Protein AF-A0A7V5U7W0-F1 (afdb_monomer)

Sequence (161 aa):
GQYFQAFPDYGPERLGAPIRADTRLSPEPTSIHSQIEHPDVVLVLDPTLLDLIDVTEGLRENGTILVNTSESPKALRTKLGLDGKPVRVFAVDASRIAIEAFGREITNTPMLGAFAKATGIFPLESLVSDVRRQFGKKLRPEIVEANVKALQQAYESVQEG

pLDDT: mean 93.8, std 6.42, range [66.88, 98.69]

Radius of gyration: 16.03 Å; Cα contacts (8 Å, |Δi|>4): 260; chains: 1; bounding box: 38×37×42 Å

Secondary structure (DSSP, 8-state):
--EEEEEEE--S--TTS--EEEEEEESS-----S--SS-SEEEES-GGGGGTS-TTTT--TT-EEEEE-SS-HHHHHHHTT-TTSS-EEEEE-HHHHHHHHHSS---HHHHHHHHHHHH-SS-HHHHHHHHHHHHTTTS-HHHHHHHHHHHHHHHHH-EE-

Mean predicted aligned error: 3.86 Å

Solvent-accessible surface area (backbone atoms only — not comparable to full-atom values): 9177 Å² total; per-residue (Å²): 126,70,38,73,50,74,49,77,53,73,76,93,69,61,95,86,58,91,72,47,70,46,76,49,79,33,86,53,86,79,88,79,89,71,84,78,66,62,36,61,64,44,80,39,80,55,56,71,48,72,82,74,49,76,81,65,67,48,49,39,67,75,15,37,39,40,35,31,34,86,58,52,24,61,58,49,30,56,76,67,71,40,71,95,47,69,46,45,31,32,20,28,48,22,50,60,43,18,31,76,53,68,77,39,77,58,31,68,53,18,46,52,21,28,48,29,58,72,67,63,83,46,62,68,69,59,52,48,53,47,48,46,61,60,37,55,76,79,46,58,68,70,60,34,51,32,45,44,50,28,15,51,50,27,35,70,62,43,40,77,74

Foldseek 3Di:
DWDKDKDKDDDPDDPPDDTGIDMDTGNDDDPDDDHDQADLEFEALDPVVLVVDLSCGNYDQQHEYEHQDPDDQVVVCVSNVVVPTNYKGKYFNLQVLCCVLPVGRPSVLLSQLLVCLRPVPDDLVVSLVVLCVPCVVPDDPSSSVSSNVSSPVSNVGMDID

Structure (mmCIF, N/CA/C/O backbone):
data_AF-A0A7V5U7W0-F1
#
_entry.id   AF-A0A7V5U7W0-F1
#
loop_
_atom_site.group_PDB
_atom_site.id
_atom_site.type_symbol
_atom_site.label_atom_id
_atom_site.label_alt_id
_atom_site.label_comp_id
_atom_site.label_asym_id
_atom_site.label_entity_id
_atom_site.label_seq_id
_atom_site.pdbx_PDB_ins_code
_atom_site.Cartn_x
_atom_site.Cartn_y
_atom_site.Cartn_z
_atom_site.occupancy
_atom_site.B_iso_or_equiv
_atom_site.auth_seq_id
_atom_site.auth_comp_id
_atom_site.auth_asym_id
_atom_site.auth_atom_id
_atom_site.pdbx_PDB_model_num
ATOM 1 N N . GLY A 1 1 ? -16.903 2.648 -17.567 1.00 72.75 1 GLY A N 1
ATOM 2 C CA . GLY A 1 1 ? -15.611 3.003 -16.943 1.00 72.75 1 GLY A CA 1
ATOM 3 C C . GLY A 1 1 ? -15.885 3.806 -15.690 1.00 72.75 1 GLY A C 1
ATOM 4 O O . GLY A 1 1 ? -17.001 4.288 -15.563 1.00 72.75 1 GLY A O 1
ATOM 5 N N . GLN A 1 2 ? -14.923 3.920 -14.776 1.00 83.06 2 GLN A N 1
ATOM 6 C CA . GLN A 1 2 ? -15.048 4.787 -13.599 1.00 83.06 2 GLN A CA 1
ATOM 7 C C . GLN A 1 2 ? -14.498 6.185 -13.900 1.00 83.06 2 GLN A C 1
ATOM 9 O O . GLN A 1 2 ? -13.548 6.331 -14.671 1.00 83.06 2 GLN A O 1
ATOM 14 N N . TYR A 1 3 ? -15.088 7.196 -13.276 1.00 90.69 3 TYR A N 1
ATOM 15 C CA . TYR A 1 3 ? -14.496 8.516 -13.129 1.00 90.69 3 TYR A CA 1
ATOM 16 C C . TYR A 1 3 ? -13.446 8.449 -12.024 1.00 90.69 3 TYR A C 1
ATOM 18 O O . TYR A 1 3 ? -13.672 7.819 -10.989 1.00 90.69 3 TYR A O 1
ATOM 26 N N . PHE A 1 4 ? -12.300 9.092 -12.242 1.00 92.12 4 PHE A N 1
ATOM 27 C CA . PHE A 1 4 ? -11.252 9.172 -11.235 1.00 92.12 4 PHE A CA 1
ATOM 28 C C . PHE A 1 4 ? -10.813 10.614 -11.011 1.00 92.12 4 PHE A C 1
ATOM 30 O O . PHE A 1 4 ? -10.825 11.441 -11.923 1.00 92.12 4 PHE A O 1
ATOM 37 N N . GLN A 1 5 ? -10.397 10.888 -9.785 1.00 91.38 5 GLN A N 1
ATOM 38 C CA . GLN A 1 5 ? -9.730 12.116 -9.393 1.00 91.38 5 GLN A CA 1
ATOM 39 C C . GLN A 1 5 ? -8.558 11.714 -8.505 1.00 91.38 5 GLN A C 1
ATOM 41 O O . GLN A 1 5 ? -8.747 10.948 -7.565 1.00 91.38 5 GLN A O 1
ATOM 46 N N . ALA A 1 6 ? -7.363 12.205 -8.809 1.00 90.44 6 ALA A N 1
ATOM 47 C CA . ALA A 1 6 ? -6.176 11.972 -7.999 1.00 90.44 6 ALA A CA 1
ATOM 48 C C . ALA A 1 6 ? -5.438 13.294 -7.827 1.00 90.44 6 ALA A C 1
ATOM 50 O O . ALA A 1 6 ? -5.245 14.026 -8.801 1.00 90.44 6 ALA A O 1
ATOM 51 N N . PHE A 1 7 ? -5.053 13.607 -6.599 1.00 88.19 7 PHE A N 1
ATOM 52 C CA . PHE A 1 7 ? -4.294 14.807 -6.285 1.00 88.19 7 PHE A CA 1
ATOM 53 C C . PHE A 1 7 ? -3.365 14.514 -5.108 1.00 88.19 7 PHE A C 1
ATOM 55 O O . PHE A 1 7 ? -3.741 13.794 -4.178 1.00 88.19 7 PHE A O 1
ATOM 62 N N . PRO A 1 8 ? -2.130 15.021 -5.159 1.00 84.88 8 PRO A N 1
ATOM 63 C CA . PRO A 1 8 ? -1.251 14.946 -4.017 1.00 84.88 8 PRO A CA 1
ATOM 64 C C . PRO A 1 8 ? -1.646 15.989 -2.964 1.00 84.88 8 PRO A C 1
ATOM 66 O O . PRO A 1 8 ? -2.144 17.062 -3.303 1.00 84.88 8 PRO A O 1
ATOM 69 N N . ASP A 1 9 ? -1.372 15.674 -1.706 1.00 81.88 9 ASP A N 1
ATOM 70 C CA . ASP A 1 9 ? -1.494 16.568 -0.559 1.00 81.88 9 ASP A CA 1
ATOM 71 C C . ASP A 1 9 ? -0.103 16.702 0.074 1.00 81.88 9 ASP A C 1
ATOM 73 O O . ASP A 1 9 ? 0.329 15.891 0.896 1.00 81.88 9 ASP A O 1
ATOM 77 N N . TYR A 1 10 ? 0.645 17.681 -0.433 1.00 75.62 10 TYR A N 1
ATOM 78 C CA . TYR A 1 10 ? 1.918 18.126 0.120 1.00 75.62 10 TYR A CA 1
ATOM 79 C C . TYR A 1 10 ? 2.000 19.653 0.012 1.00 75.62 10 TYR A C 1
ATOM 81 O O . TYR A 1 10 ? 1.572 20.254 -0.979 1.00 75.62 10 TYR A O 1
ATOM 89 N N . GLY A 1 11 ? 2.531 20.287 1.048 1.00 69.19 11 GLY A N 1
ATOM 90 C CA . GLY A 1 11 ? 2.897 21.692 1.087 1.00 69.19 11 GLY A CA 1
ATOM 91 C C . GLY A 1 11 ? 4.341 21.922 0.612 1.00 69.19 11 GLY A C 1
ATOM 92 O O . GLY A 1 11 ? 4.887 21.160 -0.187 1.00 69.19 11 GLY A O 1
ATOM 93 N N . PRO A 1 12 ? 5.005 23.004 1.056 1.00 72.06 12 PRO A N 1
ATOM 94 C CA . PRO A 1 12 ? 6.384 23.320 0.678 1.00 72.06 12 PRO A CA 1
ATOM 95 C C . PRO A 1 12 ? 7.421 22.430 1.395 1.00 72.06 12 PRO A C 1
ATOM 97 O O . PRO A 1 12 ? 8.566 22.856 1.587 1.00 72.06 12 PRO A O 1
ATOM 100 N N . GLU A 1 13 ? 7.039 21.236 1.861 1.00 73.56 13 GLU A N 1
ATOM 101 C CA . GLU A 1 13 ? 7.917 20.398 2.669 1.00 73.56 13 GLU A CA 1
ATOM 102 C C . GLU A 1 13 ? 9.140 19.898 1.885 1.00 73.56 13 GLU A C 1
ATOM 104 O O . GLU A 1 13 ? 9.168 19.800 0.656 1.00 73.56 13 GLU A O 1
ATOM 109 N N . ARG A 1 14 ? 10.206 19.597 2.632 1.00 66.88 14 ARG A N 1
ATOM 110 C CA . ARG A 1 14 ? 11.463 19.075 2.087 1.00 66.88 14 ARG A CA 1
ATOM 111 C C . ARG A 1 14 ? 11.346 17.574 1.809 1.00 66.88 14 ARG A C 1
ATOM 113 O O . ARG A 1 14 ? 10.520 16.884 2.399 1.00 66.88 14 ARG A O 1
ATOM 120 N N . LEU A 1 15 ? 12.252 17.065 0.969 1.00 67.00 15 LEU A N 1
ATOM 121 C CA . LEU A 1 15 ? 12.510 15.627 0.810 1.00 67.00 15 LEU A CA 1
ATOM 122 C C . LEU A 1 15 ? 12.553 14.925 2.180 1.00 67.00 15 LEU A C 1
ATOM 124 O O . LEU A 1 15 ? 13.359 15.301 3.031 1.00 67.00 15 LEU A O 1
ATOM 128 N N . GLY A 1 16 ? 11.697 13.917 2.365 1.00 69.19 16 GLY A N 1
ATOM 129 C CA . GLY A 1 16 ? 11.617 13.099 3.582 1.00 69.19 16 GLY A CA 1
ATOM 130 C C . GLY A 1 16 ? 10.458 13.429 4.529 1.00 69.19 16 GLY A C 1
ATOM 131 O O . GLY A 1 16 ? 10.261 12.695 5.491 1.00 69.19 16 GLY A O 1
ATOM 132 N N . ALA A 1 17 ? 9.682 14.489 4.284 1.00 80.19 17 ALA A N 1
ATOM 133 C CA . ALA A 1 17 ? 8.434 14.697 5.016 1.00 80.19 17 ALA A CA 1
ATOM 134 C C . ALA A 1 17 ? 7.371 13.652 4.615 1.00 80.19 17 ALA A C 1
ATOM 136 O O . ALA A 1 17 ? 7.381 13.202 3.464 1.00 80.19 17 ALA A O 1
ATOM 137 N N . PRO A 1 18 ? 6.444 13.280 5.520 1.00 84.44 18 PRO A N 1
ATOM 138 C CA . PRO A 1 18 ? 5.267 12.497 5.166 1.00 84.44 18 PRO A CA 1
ATOM 139 C C . PRO A 1 18 ? 4.509 13.152 4.010 1.00 84.44 18 PRO A C 1
ATOM 141 O O . PRO A 1 18 ? 4.127 14.315 4.098 1.00 84.44 18 PRO A O 1
ATOM 144 N N . ILE A 1 19 ? 4.302 12.402 2.930 1.00 88.56 19 ILE A N 1
ATOM 145 C CA . ILE A 1 19 ? 3.511 12.844 1.780 1.00 88.56 19 ILE A CA 1
ATOM 146 C C . ILE A 1 19 ? 2.237 12.020 1.748 1.00 88.56 19 ILE A C 1
ATOM 148 O O . ILE A 1 19 ? 2.274 10.792 1.860 1.00 88.56 19 ILE A O 1
ATOM 152 N N . ARG A 1 20 ? 1.117 12.699 1.527 1.00 90.44 20 ARG A N 1
ATOM 153 C CA . ARG A 1 20 ? -0.178 12.072 1.311 1.00 90.44 20 ARG A CA 1
ATOM 154 C C . ARG A 1 20 ? -0.613 12.281 -0.137 1.00 90.44 20 ARG A C 1
ATOM 156 O O . ARG A 1 20 ? -0.279 13.272 -0.779 1.00 90.44 20 ARG A O 1
ATOM 163 N N . ALA A 1 21 ? -1.348 11.321 -0.680 1.00 92.12 21 ALA A N 1
ATOM 164 C CA . ALA A 1 21 ? -2.034 11.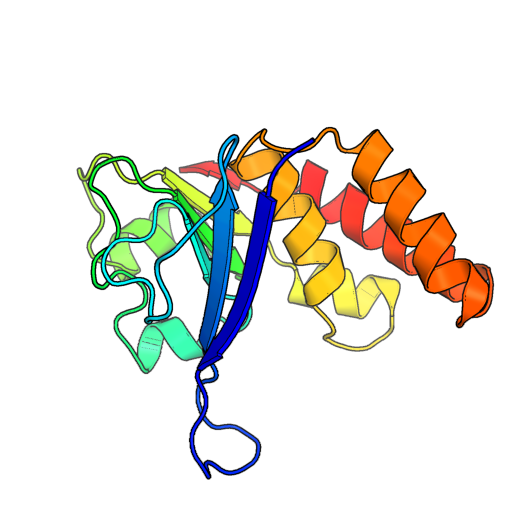476 -1.952 1.00 92.12 21 ALA A CA 1
ATOM 165 C C . ALA A 1 21 ? -3.421 10.859 -1.838 1.00 92.12 21 ALA A C 1
ATOM 167 O O . ALA A 1 21 ? -3.576 9.758 -1.311 1.00 92.12 21 ALA A O 1
ATOM 168 N N . ASP A 1 22 ? -4.415 11.562 -2.362 1.00 93.75 22 ASP A N 1
ATOM 169 C CA . ASP A 1 22 ? -5.804 11.145 -2.310 1.00 93.75 22 ASP A CA 1
ATOM 170 C C . ASP A 1 22 ? -6.258 10.717 -3.706 1.00 93.75 22 ASP A C 1
ATOM 172 O O . ASP A 1 22 ? -5.945 11.347 -4.720 1.00 93.75 22 ASP A O 1
ATOM 176 N N . THR A 1 23 ? -7.007 9.617 -3.769 1.00 94.25 23 THR A N 1
ATOM 177 C CA . THR A 1 23 ? -7.603 9.112 -5.009 1.00 94.25 23 THR A CA 1
ATOM 178 C C . THR A 1 23 ? -9.064 8.764 -4.777 1.00 94.25 23 THR A C 1
ATOM 180 O O . THR A 1 23 ? -9.398 8.023 -3.857 1.00 94.25 23 THR A O 1
ATOM 183 N N . ARG A 1 24 ? -9.941 9.273 -5.644 1.00 94.38 24 ARG A N 1
ATOM 184 C CA . ARG A 1 24 ? -11.361 8.920 -5.700 1.00 94.38 24 ARG A CA 1
ATOM 185 C C . ARG A 1 24 ? -11.649 8.160 -6.980 1.00 94.38 24 ARG A C 1
ATOM 187 O O . ARG A 1 24 ? -11.220 8.575 -8.055 1.00 94.38 24 ARG A O 1
ATOM 194 N N . LEU A 1 25 ? -12.426 7.093 -6.851 1.00 93.06 25 LEU A N 1
ATOM 195 C CA . LEU A 1 25 ? -12.970 6.308 -7.951 1.00 93.06 25 LEU A CA 1
ATOM 196 C C . LEU A 1 25 ? -14.489 6.276 -7.799 1.00 93.06 25 LEU A C 1
ATOM 198 O O . LEU A 1 25 ? -14.989 5.962 -6.723 1.00 93.06 25 LEU A O 1
ATOM 202 N N . SER A 1 26 ? -15.220 6.621 -8.855 1.00 91.69 26 SER A N 1
ATOM 203 C CA . SER A 1 26 ? -16.679 6.734 -8.813 1.00 91.69 26 SER A CA 1
ATOM 204 C C . SER A 1 26 ? -17.316 6.240 -10.117 1.00 91.69 26 SER A C 1
ATOM 206 O O . SER A 1 26 ? -16.748 6.449 -11.191 1.00 91.69 26 SER A O 1
ATOM 208 N N . PRO A 1 27 ? -18.492 5.586 -10.078 1.00 91.00 27 PRO A N 1
ATOM 209 C CA . PRO A 1 27 ? -19.265 5.300 -11.287 1.00 91.00 27 PRO A CA 1
ATOM 210 C C . PRO A 1 27 ? -19.855 6.569 -11.930 1.00 91.00 27 PRO A C 1
ATOM 212 O O . PRO A 1 27 ? -20.178 6.550 -13.116 1.00 91.00 27 PRO A O 1
ATOM 215 N N . GLU A 1 28 ? -19.945 7.669 -11.179 1.00 93.31 28 GLU A N 1
ATOM 216 C CA . GLU A 1 28 ? -20.502 8.959 -11.602 1.00 93.31 28 GLU A CA 1
ATOM 217 C C . GLU A 1 28 ? -19.463 10.092 -11.488 1.00 93.31 28 GLU A C 1
ATOM 219 O O . GLU A 1 28 ? -18.506 9.966 -10.717 1.00 93.31 28 GLU A O 1
ATOM 224 N N . PRO A 1 29 ? -19.614 11.210 -12.222 1.00 90.75 29 PRO A N 1
ATOM 225 C CA . PRO A 1 29 ? -18.701 12.345 -12.115 1.00 90.75 29 PRO A CA 1
ATOM 226 C C . PRO A 1 29 ? -18.588 12.896 -10.684 1.00 90.75 29 PRO A C 1
ATOM 228 O O . PRO A 1 29 ? -19.592 13.151 -10.024 1.00 90.75 29 PRO A O 1
ATOM 231 N N . THR A 1 30 ? -17.359 13.150 -10.231 1.00 86.75 30 THR A N 1
ATOM 232 C CA . THR A 1 30 ? -17.083 13.733 -8.909 1.00 86.75 30 THR A CA 1
ATOM 233 C C . THR A 1 30 ? -16.945 15.253 -9.011 1.00 86.75 30 THR A C 1
ATOM 235 O O . THR A 1 30 ? -16.056 15.738 -9.705 1.00 86.75 30 THR A 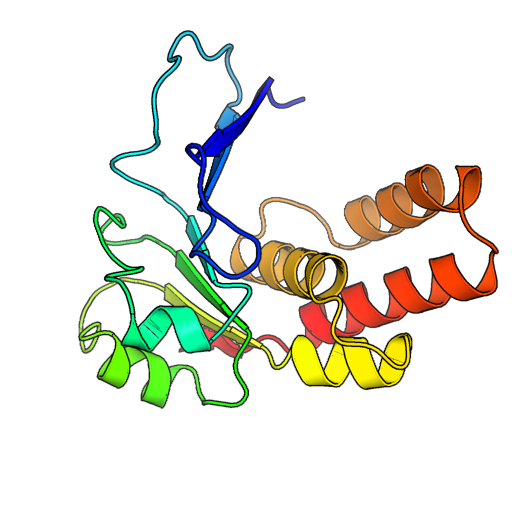O 1
ATOM 238 N N . SER A 1 31 ? -17.783 16.007 -8.292 1.00 88.81 31 SER A N 1
ATOM 239 C CA . SER A 1 31 ? -17.699 17.479 -8.187 1.00 88.81 31 SER A CA 1
ATOM 240 C C . SER A 1 31 ? -16.910 17.975 -6.966 1.00 88.81 31 SER A C 1
ATOM 242 O O . SER A 1 31 ? -16.689 19.174 -6.810 1.00 88.81 31 SER A O 1
ATOM 244 N N . ILE A 1 32 ? -16.496 17.061 -6.085 1.00 86.88 32 ILE A N 1
ATOM 245 C CA . ILE A 1 32 ? -15.763 17.369 -4.853 1.00 86.88 32 ILE A CA 1
ATOM 246 C C . ILE A 1 32 ? -14.289 17.623 -5.187 1.00 86.88 32 ILE A C 1
ATOM 248 O O . ILE A 1 32 ? -13.636 16.790 -5.815 1.00 86.88 32 ILE A O 1
ATOM 252 N N . HIS A 1 33 ? -13.759 18.759 -4.732 1.00 84.75 33 HIS A N 1
ATOM 253 C CA . HIS A 1 33 ? -12.369 19.184 -4.927 1.00 84.75 33 HIS A CA 1
ATOM 254 C C . HIS A 1 33 ? -11.700 19.512 -3.582 1.00 84.75 33 HIS A C 1
ATOM 256 O O . HIS A 1 33 ? -11.239 20.627 -3.360 1.00 84.75 33 HIS A O 1
ATOM 262 N N . SER A 1 34 ? -11.691 18.544 -2.669 1.00 88.19 34 SER A N 1
ATOM 263 C CA . SER A 1 34 ? -11.082 18.641 -1.333 1.00 88.19 34 SER A CA 1
ATOM 264 C C . SER A 1 34 ? -10.351 17.348 -0.972 1.00 88.19 34 SER A C 1
ATOM 266 O O . SER A 1 34 ? -10.517 16.346 -1.674 1.00 88.19 34 SER A O 1
ATOM 268 N N . GLN A 1 35 ? -9.597 17.338 0.127 1.00 89.25 35 GLN A N 1
ATOM 269 C CA . GLN A 1 35 ? -8.999 16.131 0.706 1.00 89.25 35 GLN A CA 1
ATOM 270 C C . GLN A 1 35 ? -10.049 15.074 1.092 1.00 89.25 35 GLN A C 1
ATOM 272 O O . GLN A 1 35 ? -11.246 15.357 1.214 1.00 89.25 35 GLN A O 1
ATOM 277 N N . ILE A 1 36 ? -9.617 13.819 1.231 1.00 93.44 36 ILE A N 1
ATOM 278 C CA . ILE A 1 36 ? -10.465 12.715 1.699 1.00 93.44 36 ILE A CA 1
ATOM 279 C C . ILE A 1 36 ? -10.468 12.683 3.232 1.00 93.44 36 ILE A C 1
ATOM 281 O O . ILE A 1 36 ? -9.516 12.230 3.853 1.00 93.44 36 ILE A O 1
ATOM 285 N N . GLU A 1 37 ? -11.564 13.106 3.854 1.00 93.81 37 GLU A N 1
ATOM 286 C CA . GLU A 1 37 ? -11.713 13.043 5.319 1.00 93.81 37 GLU A CA 1
ATOM 287 C C . GLU A 1 37 ? -12.075 11.635 5.818 1.00 93.81 37 GLU A C 1
ATOM 289 O O . GLU A 1 37 ? -11.692 11.248 6.914 1.00 93.81 37 GLU A O 1
ATOM 294 N N . HIS A 1 38 ? -12.787 10.848 5.001 1.00 96.19 38 HIS A N 1
ATOM 295 C CA . HIS A 1 38 ? -13.288 9.522 5.381 1.00 96.19 38 HIS A CA 1
ATOM 296 C C . HIS A 1 38 ? -12.970 8.451 4.329 1.00 96.19 38 HIS A C 1
ATOM 298 O O . HIS A 1 38 ? -13.852 8.108 3.529 1.00 96.19 38 HIS A O 1
ATOM 304 N N . PRO A 1 39 ? -11.724 7.942 4.281 1.00 96.75 39 PRO A N 1
ATOM 305 C CA . PRO A 1 39 ? -11.306 6.979 3.271 1.00 96.75 39 PRO A CA 1
ATOM 306 C C . PRO A 1 39 ? -11.959 5.603 3.461 1.00 96.75 39 PRO A C 1
ATOM 308 O O . PRO A 1 39 ? -12.124 5.113 4.579 1.00 96.75 39 PRO A O 1
ATOM 311 N N . ASP A 1 40 ? -12.280 4.949 2.341 1.00 97.38 40 ASP A N 1
ATOM 312 C CA . ASP A 1 40 ? -12.630 3.523 2.304 1.00 97.38 40 ASP A CA 1
ATOM 313 C C . ASP A 1 40 ? -11.381 2.632 2.403 1.00 97.38 40 ASP A C 1
ATOM 315 O O . ASP A 1 40 ? -11.439 1.520 2.933 1.00 97.38 40 ASP A O 1
ATOM 319 N N . VAL A 1 41 ? -10.246 3.120 1.887 1.00 97.94 41 VAL A N 1
ATOM 320 C CA . VAL A 1 41 ? -8.966 2.408 1.882 1.00 97.94 41 VAL A CA 1
ATOM 321 C C . VAL A 1 41 ? -7.816 3.363 2.194 1.00 97.94 41 VAL A C 1
ATOM 323 O O . VAL A 1 41 ? -7.727 4.430 1.589 1.00 97.94 41 VAL A O 1
ATOM 326 N N . VAL A 1 42 ? -6.910 2.951 3.080 1.00 98.00 42 VAL A N 1
ATOM 327 C CA . VAL A 1 42 ? -5.627 3.618 3.348 1.00 98.00 42 VAL A CA 1
ATOM 328 C C . VAL A 1 42 ? -4.473 2.722 2.892 1.00 98.00 42 VAL A C 1
ATOM 330 O O . VAL A 1 42 ? -4.435 1.530 3.199 1.00 98.00 42 VAL A O 1
ATOM 333 N N . LEU A 1 43 ? -3.522 3.308 2.161 1.00 97.81 43 LEU A N 1
ATOM 334 C CA . LEU A 1 43 ? -2.296 2.666 1.685 1.00 97.81 43 LEU A CA 1
ATOM 335 C C . LEU A 1 43 ? -1.084 3.310 2.357 1.00 97.81 43 LEU A C 1
ATOM 337 O O . LEU A 1 43 ? -0.796 4.480 2.112 1.00 97.81 43 LEU A O 1
ATOM 341 N N . VAL A 1 44 ? -0.344 2.544 3.155 1.00 97.75 44 VAL A N 1
ATOM 342 C CA . VAL A 1 44 ? 0.885 3.010 3.811 1.00 97.75 44 VAL A CA 1
ATOM 343 C C . VAL A 1 44 ? 2.082 2.375 3.111 1.00 97.75 44 VAL A C 1
ATOM 345 O O . VAL A 1 44 ? 2.360 1.190 3.283 1.00 97.75 44 VAL A O 1
ATOM 348 N N . LEU A 1 45 ? 2.766 3.152 2.268 1.00 96.56 45 LEU A N 1
ATOM 349 C CA . LEU A 1 45 ? 3.900 2.677 1.461 1.00 96.56 45 LEU A CA 1
ATOM 350 C C . LEU A 1 45 ? 5.221 2.647 2.241 1.00 96.56 45 LEU A C 1
ATOM 352 O O . LEU A 1 45 ? 6.110 1.874 1.883 1.00 96.56 45 LEU A O 1
ATOM 356 N N . ASP A 1 46 ? 5.339 3.475 3.277 1.00 93.88 46 ASP A N 1
ATOM 357 C CA . ASP A 1 46 ? 6.506 3.577 4.150 1.00 93.88 46 ASP A CA 1
ATOM 358 C C . ASP A 1 46 ? 6.089 3.234 5.595 1.00 93.88 46 ASP A C 1
ATOM 360 O O . ASP A 1 46 ? 5.290 3.973 6.182 1.00 93.88 46 ASP A O 1
ATOM 364 N N . PRO A 1 47 ? 6.590 2.129 6.182 1.00 93.25 47 PRO A N 1
ATOM 365 C CA . PRO A 1 47 ? 6.217 1.710 7.533 1.00 93.25 47 PRO A CA 1
ATOM 366 C C . PRO A 1 47 ? 6.634 2.697 8.627 1.00 93.25 47 PRO A C 1
ATOM 368 O O . PRO A 1 47 ? 6.055 2.665 9.711 1.00 93.25 47 PRO A O 1
ATOM 371 N N . THR A 1 48 ? 7.600 3.587 8.377 1.00 93.12 48 THR A N 1
ATOM 372 C CA . THR A 1 48 ? 8.022 4.589 9.370 1.00 93.12 48 THR A CA 1
ATOM 373 C C . THR A 1 48 ? 6.904 5.580 9.704 1.00 93.12 48 THR A C 1
ATOM 375 O O . THR A 1 48 ? 6.869 6.125 10.804 1.00 93.12 48 THR A O 1
ATOM 378 N N . LEU A 1 49 ? 5.934 5.759 8.799 1.00 94.19 49 LEU A N 1
ATOM 379 C CA . LEU A 1 49 ? 4.780 6.636 9.007 1.00 94.19 49 LEU A CA 1
ATOM 380 C C . LEU A 1 49 ? 3.870 6.173 10.147 1.00 94.19 49 LEU A C 1
ATOM 382 O O . LEU A 1 49 ? 3.225 7.014 10.769 1.00 94.19 49 LEU A O 1
ATOM 386 N N . LEU A 1 50 ? 3.850 4.870 10.450 1.00 94.69 50 LEU A N 1
ATOM 387 C CA . LEU A 1 50 ? 3.027 4.303 11.524 1.00 94.69 50 LEU A CA 1
ATOM 388 C C . LEU A 1 50 ? 3.392 4.861 12.906 1.00 94.69 50 LEU A C 1
ATOM 390 O O . LEU A 1 50 ? 2.564 4.831 13.810 1.00 94.69 50 LEU A O 1
ATOM 394 N N . ASP A 1 51 ? 4.632 5.330 13.069 1.00 92.06 51 ASP A N 1
ATOM 395 C CA . ASP A 1 51 ? 5.147 5.884 14.324 1.00 92.06 51 ASP A CA 1
ATOM 396 C C . ASP A 1 51 ? 5.153 7.426 14.327 1.00 92.06 51 ASP A C 1
ATOM 398 O O . ASP A 1 51 ? 5.434 8.044 15.354 1.00 92.06 51 ASP A O 1
ATOM 402 N N . LEU A 1 52 ? 4.859 8.058 13.184 1.00 91.25 52 LEU A N 1
ATOM 403 C CA . LEU A 1 52 ? 4.932 9.511 13.002 1.00 91.25 52 LEU A CA 1
ATOM 404 C C . LEU A 1 52 ? 3.559 10.185 12.984 1.00 91.25 52 LEU A C 1
ATOM 406 O O . LEU A 1 52 ? 3.436 11.312 13.463 1.00 91.25 52 LEU A O 1
ATOM 410 N N . ILE A 1 53 ? 2.551 9.529 12.407 1.00 92.00 53 ILE A N 1
ATOM 411 C CA . ILE A 1 53 ? 1.210 10.088 12.204 1.00 92.00 53 ILE A CA 1
ATOM 412 C C . ILE A 1 53 ? 0.128 9.031 12.443 1.00 92.00 53 ILE A C 1
ATOM 414 O O . ILE A 1 53 ? 0.373 7.832 12.303 1.00 92.00 53 ILE A O 1
ATOM 418 N N . ASP A 1 54 ? -1.092 9.474 12.753 1.00 94.75 54 ASP A N 1
ATOM 419 C CA . ASP A 1 54 ? -2.250 8.579 12.797 1.00 94.75 54 ASP A CA 1
ATOM 420 C C . ASP A 1 54 ? -2.725 8.256 11.375 1.00 94.75 54 ASP A C 1
ATOM 422 O O . ASP A 1 54 ? -3.548 8.949 10.781 1.00 94.75 54 ASP A O 1
ATOM 426 N N . VAL A 1 55 ? -2.203 7.165 10.816 1.00 95.62 55 VAL A N 1
ATOM 427 C CA . VAL A 1 55 ? -2.604 6.670 9.490 1.00 95.62 55 VAL A CA 1
ATOM 428 C C . VAL A 1 55 ? -4.041 6.133 9.452 1.00 95.62 55 VAL A C 1
ATOM 430 O O . VAL A 1 55 ? -4.545 5.823 8.375 1.00 95.62 55 VAL A O 1
ATOM 433 N N . THR A 1 56 ? -4.701 5.975 10.603 1.00 96.44 56 THR A N 1
ATOM 434 C CA . THR A 1 56 ? -6.080 5.472 10.698 1.00 96.44 56 THR A CA 1
ATOM 435 C C . THR A 1 56 ? -7.115 6.587 10.802 1.00 96.44 56 THR A C 1
ATOM 437 O O . THR A 1 56 ? -8.315 6.299 10.817 1.00 96.44 56 THR A O 1
ATOM 440 N N . GLU A 1 57 ? -6.675 7.848 10.835 1.00 95.75 57 GLU A N 1
ATOM 441 C CA . GLU A 1 57 ? -7.551 9.004 10.971 1.00 95.75 57 GLU A CA 1
ATOM 442 C C . GLU A 1 57 ? -8.643 9.008 9.890 1.00 95.75 57 GLU A C 1
ATOM 444 O O . GLU A 1 57 ? -8.384 8.922 8.687 1.00 95.75 57 GLU A O 1
ATOM 449 N N . GLY A 1 58 ? -9.897 9.072 10.341 1.00 96.12 58 GLY A N 1
ATOM 450 C CA . GLY A 1 58 ? -11.070 9.133 9.472 1.00 96.12 58 GLY A CA 1
ATOM 451 C C . GLY A 1 58 ? -11.424 7.832 8.743 1.00 96.12 58 GLY A C 1
ATOM 452 O O . GLY A 1 58 ? -12.475 7.793 8.095 1.00 96.12 58 GLY A O 1
ATOM 453 N N . LEU A 1 59 ? -10.612 6.770 8.849 1.00 97.75 59 LEU A N 1
ATOM 454 C CA . LEU A 1 59 ? -10.878 5.477 8.214 1.00 97.75 59 LEU A CA 1
ATOM 455 C C . LEU A 1 59 ? -12.263 4.961 8.616 1.00 97.75 59 LEU A C 1
ATOM 457 O O . LEU A 1 59 ? -12.608 4.892 9.797 1.00 97.75 59 LEU A O 1
ATOM 461 N N . ARG A 1 60 ? -13.067 4.590 7.616 1.00 96.88 60 ARG A N 1
ATOM 462 C CA . ARG A 1 60 ? -14.421 4.069 7.845 1.00 96.88 60 ARG A CA 1
ATOM 463 C C . ARG A 1 60 ? -14.390 2.788 8.680 1.00 96.88 60 ARG A C 1
ATOM 465 O O . ARG A 1 60 ? -13.442 2.014 8.600 1.00 96.88 60 ARG A O 1
ATOM 472 N N . GLU A 1 61 ? -15.471 2.518 9.415 1.00 93.19 61 GLU A N 1
ATOM 473 C CA . GLU A 1 61 ? -15.565 1.359 10.323 1.00 93.19 61 GLU A CA 1
ATOM 474 C C . GLU A 1 61 ? -15.252 0.021 9.636 1.00 93.19 61 GLU A C 1
ATOM 476 O O . GLU A 1 61 ? -14.519 -0.788 10.192 1.00 93.19 61 GLU A O 1
ATOM 481 N N . ASN A 1 62 ? -15.745 -0.175 8.407 1.00 94.75 62 ASN A N 1
ATOM 482 C CA . ASN A 1 62 ? -15.477 -1.355 7.569 1.00 94.75 62 ASN A CA 1
ATOM 483 C C . ASN A 1 62 ? -14.394 -1.098 6.505 1.00 94.75 62 ASN A C 1
ATOM 485 O O . ASN A 1 62 ? -14.364 -1.747 5.456 1.00 94.75 62 ASN A O 1
ATOM 489 N N . GLY A 1 63 ? -13.558 -0.086 6.731 1.00 97.12 63 GLY A N 1
ATOM 490 C CA . GLY A 1 63 ? -12.497 0.316 5.825 1.00 97.12 63 GLY A CA 1
ATOM 491 C C . GLY A 1 63 ? -11.383 -0.721 5.742 1.00 97.12 63 GLY A C 1
ATOM 492 O O . GLY A 1 63 ? -11.317 -1.687 6.505 1.00 97.12 63 GLY A O 1
ATOM 493 N N . THR A 1 64 ? -10.490 -0.523 4.781 1.00 98.25 64 THR A N 1
ATOM 494 C CA . THR A 1 64 ? -9.306 -1.364 4.586 1.00 98.25 64 THR A CA 1
ATOM 495 C C . THR A 1 64 ? -8.045 -0.548 4.823 1.00 98.25 64 THR A C 1
ATOM 497 O O . THR A 1 64 ? -7.915 0.554 4.300 1.00 98.25 64 THR A O 1
ATOM 500 N N . ILE A 1 65 ? -7.084 -1.093 5.558 1.00 98.31 65 ILE A N 1
ATOM 501 C CA . ILE A 1 65 ? -5.732 -0.540 5.631 1.00 98.31 65 ILE A CA 1
ATOM 502 C C . ILE A 1 65 ? -4.741 -1.570 5.101 1.00 98.31 65 ILE A C 1
ATOM 504 O O . ILE A 1 65 ? -4.771 -2.730 5.502 1.00 98.31 65 ILE A O 1
ATOM 508 N N . LEU A 1 66 ? -3.888 -1.157 4.167 1.00 98.62 66 LEU A N 1
ATOM 509 C CA . LEU A 1 66 ? -2.828 -1.981 3.595 1.00 98.62 66 LEU A CA 1
ATOM 510 C C . LEU A 1 66 ? -1.486 -1.298 3.834 1.00 98.62 66 LEU A C 1
ATOM 512 O O . LEU A 1 66 ? -1.271 -0.163 3.406 1.00 98.62 66 LEU A O 1
ATOM 516 N N . VAL A 1 67 ? -0.582 -2.011 4.492 1.00 98.62 67 VAL A N 1
ATOM 517 C CA . VAL A 1 67 ? 0.699 -1.473 4.941 1.00 98.62 67 VAL A CA 1
ATOM 518 C C . VAL A 1 67 ? 1.847 -2.278 4.349 1.00 98.62 67 VAL A C 1
ATOM 520 O O . VAL A 1 67 ? 1.853 -3.511 4.396 1.00 98.62 67 VAL A O 1
ATOM 523 N N . ASN A 1 68 ? 2.835 -1.566 3.813 1.00 98.50 68 ASN A N 1
ATOM 524 C CA . ASN A 1 68 ? 4.140 -2.127 3.514 1.00 98.50 68 ASN A CA 1
ATOM 525 C C . ASN A 1 68 ? 4.883 -2.401 4.829 1.00 98.50 68 ASN A C 1
ATOM 527 O O . ASN A 1 68 ? 5.348 -1.466 5.474 1.00 98.50 68 ASN A O 1
ATOM 531 N N . THR A 1 69 ? 4.966 -3.658 5.248 1.00 98.00 69 THR A N 1
ATOM 532 C CA . THR A 1 69 ? 5.664 -4.069 6.469 1.00 98.00 69 THR A CA 1
ATOM 533 C C . THR A 1 69 ? 5.991 -5.562 6.433 1.00 98.00 69 THR A C 1
ATOM 535 O O . THR A 1 69 ? 5.300 -6.351 5.787 1.00 98.00 69 THR A O 1
ATOM 538 N N . SER A 1 70 ? 7.040 -5.956 7.153 1.00 96.69 70 SER A N 1
ATOM 539 C CA . SER A 1 70 ? 7.351 -7.360 7.444 1.00 96.69 70 SER A CA 1
ATOM 540 C C . SER A 1 70 ? 6.608 -7.893 8.678 1.00 96.69 70 SER A C 1
ATOM 542 O O . SER A 1 70 ? 6.669 -9.088 8.970 1.00 96.69 70 SER A O 1
ATOM 544 N N . GLU A 1 71 ? 5.896 -7.030 9.408 1.00 96.94 71 GLU A N 1
ATOM 545 C CA . GLU A 1 71 ? 5.058 -7.419 10.539 1.00 96.94 71 GLU A CA 1
ATOM 546 C C . GLU A 1 71 ? 3.803 -8.184 10.090 1.00 96.94 71 GLU A C 1
ATOM 548 O O . GLU A 1 71 ? 3.237 -7.946 9.024 1.00 96.94 71 GLU A O 1
ATOM 553 N N . SER A 1 72 ? 3.319 -9.093 10.941 1.00 97.38 72 SER A N 1
ATOM 554 C CA . SER A 1 72 ? 2.048 -9.784 10.689 1.00 97.38 72 SER A CA 1
ATOM 555 C C . SER A 1 72 ? 0.848 -8.824 10.795 1.00 97.38 72 SER A C 1
ATOM 557 O O . SER A 1 72 ? 0.880 -7.929 11.647 1.00 97.38 72 SER A O 1
ATOM 559 N N . PRO A 1 73 ? -0.264 -9.062 10.066 1.00 97.12 73 PRO A N 1
ATOM 560 C CA . PRO A 1 73 ? -1.488 -8.265 10.203 1.00 97.12 73 PRO A CA 1
ATOM 561 C C . PRO A 1 73 ? -2.002 -8.158 11.646 1.00 97.12 73 PRO A C 1
ATOM 563 O O . PRO A 1 73 ? -2.465 -7.102 12.063 1.00 97.12 73 PRO A O 1
ATOM 566 N N . LYS A 1 74 ? -1.844 -9.221 12.448 1.00 96.94 74 LYS A N 1
ATOM 567 C CA . LYS A 1 74 ? -2.215 -9.226 13.871 1.00 96.94 74 LYS A CA 1
ATOM 568 C C . LYS A 1 74 ? -1.390 -8.234 14.697 1.00 96.94 74 LYS A C 1
ATOM 570 O O . LYS A 1 74 ? -1.950 -7.496 15.497 1.00 96.94 74 LYS A O 1
ATOM 575 N N . ALA A 1 75 ? -0.070 -8.226 14.515 1.00 96.69 75 ALA A N 1
ATOM 576 C CA . ALA A 1 75 ? 0.810 -7.283 15.208 1.00 96.69 75 ALA A CA 1
ATOM 577 C C . ALA A 1 75 ? 0.484 -5.838 14.804 1.00 96.69 75 ALA A C 1
ATOM 579 O O . ALA A 1 75 ? 0.331 -4.971 15.663 1.00 96.69 75 ALA A O 1
ATOM 580 N N . LEU A 1 76 ? 0.269 -5.620 13.505 1.00 96.94 76 LEU A N 1
ATOM 581 C CA . LEU A 1 76 ? -0.123 -4.332 12.952 1.00 96.94 76 LEU A CA 1
ATOM 582 C C . LEU A 1 76 ? -1.471 -3.849 13.508 1.00 96.94 76 LEU A C 1
ATOM 584 O O . LEU A 1 76 ? -1.602 -2.686 13.878 1.00 96.94 76 LEU A O 1
ATOM 588 N N . ARG A 1 77 ? -2.459 -4.741 13.638 1.00 96.50 77 ARG A N 1
ATOM 589 C CA . ARG A 1 77 ? -3.762 -4.433 14.241 1.00 96.50 77 ARG A CA 1
ATOM 590 C C . ARG A 1 77 ? -3.614 -3.915 15.670 1.00 96.50 77 ARG A C 1
ATOM 592 O O . ARG A 1 77 ? -4.220 -2.897 16.001 1.00 96.50 77 ARG A O 1
ATOM 599 N N . THR A 1 78 ? -2.791 -4.571 16.484 1.00 96.44 78 THR A N 1
ATOM 600 C CA . THR A 1 78 ? -2.506 -4.110 17.848 1.00 96.44 78 THR A CA 1
ATOM 601 C C . THR A 1 78 ? -1.755 -2.781 17.850 1.00 96.44 78 THR A C 1
ATOM 603 O O . THR A 1 78 ? -2.148 -1.868 18.574 1.00 96.44 78 THR A O 1
ATOM 606 N N . LYS A 1 79 ? -0.734 -2.623 16.995 1.00 95.75 79 LYS A N 1
ATOM 607 C CA . LYS A 1 79 ? 0.031 -1.370 16.857 1.00 95.75 79 LYS A CA 1
ATOM 608 C C . LYS A 1 79 ? -0.866 -0.177 16.507 1.00 95.75 79 LYS A C 1
ATOM 610 O O . LYS A 1 79 ? -0.675 0.907 17.042 1.00 95.75 79 LYS A O 1
ATOM 615 N N . LEU A 1 80 ? -1.869 -0.395 15.660 1.00 96.19 80 LEU A N 1
ATOM 616 C CA . LEU A 1 80 ? -2.812 0.629 15.206 1.00 96.19 80 LEU A CA 1
ATOM 617 C C . LEU A 1 80 ? -4.036 0.810 16.122 1.00 96.19 80 LEU A C 1
ATOM 619 O O . LEU A 1 80 ? -4.935 1.583 15.798 1.00 96.19 80 LEU A O 1
ATOM 623 N N . GLY A 1 81 ? -4.136 0.078 17.238 1.00 96.00 81 GLY A N 1
ATOM 624 C CA . GLY A 1 81 ? -5.312 0.146 18.114 1.00 96.00 81 GLY A CA 1
ATOM 625 C C . GLY A 1 81 ? -6.612 -0.260 17.405 1.00 96.00 81 GLY A C 1
ATOM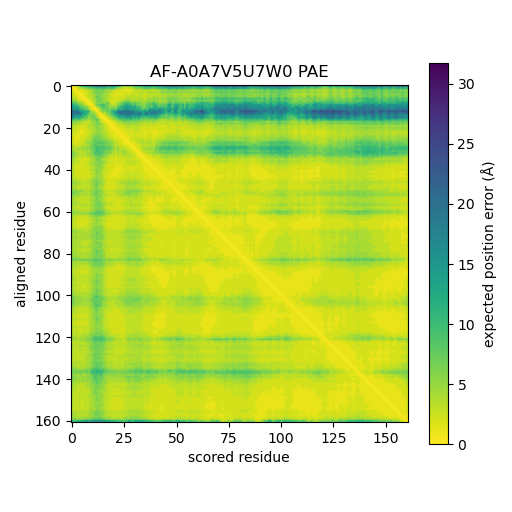 626 O O . GLY A 1 81 ? -7.682 0.314 17.648 1.00 96.00 81 GLY A O 1
ATOM 627 N N . LEU A 1 82 ? -6.519 -1.223 16.486 1.00 96.50 82 LEU A N 1
ATOM 628 C CA . LEU A 1 82 ? -7.628 -1.753 15.690 1.00 96.50 82 LEU A CA 1
ATOM 629 C C . LEU A 1 82 ? -8.149 -3.098 16.227 1.00 96.50 82 LEU A C 1
ATOM 631 O O . LEU A 1 82 ? -8.962 -3.755 15.572 1.00 96.50 82 LEU A O 1
ATOM 635 N N . ASP A 1 83 ? -7.703 -3.533 17.407 1.00 95.50 83 ASP A N 1
ATOM 636 C CA . ASP A 1 83 ? -8.181 -4.763 18.043 1.00 95.50 83 ASP A CA 1
ATOM 637 C C . ASP A 1 83 ? -9.705 -4.737 18.236 1.00 95.50 83 ASP A C 1
ATOM 639 O O . ASP A 1 83 ? -10.274 -3.785 18.770 1.00 95.50 83 ASP A O 1
ATOM 643 N N . GLY A 1 84 ? -10.381 -5.782 17.749 1.00 92.75 84 GLY A N 1
ATOM 644 C CA . GLY A 1 84 ? -11.841 -5.905 17.808 1.00 92.75 84 GLY A CA 1
ATOM 645 C C . GLY A 1 84 ? -12.629 -4.953 16.896 1.00 92.75 84 GLY A C 1
ATOM 646 O O . GLY A 1 84 ? -13.855 -5.048 16.862 1.00 92.75 84 GLY A O 1
ATOM 647 N N . LYS A 1 85 ? -11.971 -4.061 16.140 1.00 95.25 85 LYS A N 1
ATOM 648 C CA . LYS A 1 85 ? -12.638 -3.160 15.186 1.00 95.25 85 LYS A CA 1
ATOM 649 C C . LYS A 1 85 ? -12.872 -3.852 13.836 1.00 95.25 85 LYS A C 1
ATOM 651 O O . LYS A 1 85 ? -11.988 -4.585 13.381 1.00 95.25 85 LYS A O 1
ATOM 656 N N . PRO A 1 86 ? -13.990 -3.575 13.140 1.00 95.88 86 PRO A N 1
ATOM 657 C CA . PRO A 1 86 ? -14.329 -4.211 11.863 1.00 95.88 86 PRO A CA 1
ATOM 658 C C . PRO A 1 86 ? -13.532 -3.671 10.654 1.00 95.88 86 PRO A C 1
ATOM 660 O O . PRO A 1 86 ? -13.965 -3.786 9.512 1.00 95.88 86 PRO A O 1
ATOM 663 N N . VAL A 1 87 ? -12.332 -3.135 10.888 1.00 97.00 87 VAL A N 1
ATOM 664 C CA . VAL A 1 87 ? -11.389 -2.713 9.845 1.00 97.00 87 VAL A CA 1
ATOM 665 C C . VAL A 1 87 ? -10.656 -3.936 9.312 1.00 97.00 87 VAL A C 1
ATOM 667 O O . VAL A 1 87 ? -10.229 -4.786 10.093 1.00 97.00 87 VAL A O 1
ATOM 670 N N . ARG A 1 88 ? -10.455 -4.020 8.000 1.00 97.62 88 ARG A N 1
ATOM 671 C CA . ARG A 1 88 ? -9.648 -5.076 7.378 1.00 97.62 88 ARG A CA 1
ATOM 672 C C . ARG A 1 88 ? -8.189 -4.643 7.302 1.00 97.62 88 ARG A C 1
ATOM 674 O O . ARG A 1 88 ? -7.891 -3.611 6.700 1.00 97.62 88 ARG A O 1
ATOM 681 N N . VAL A 1 89 ? -7.290 -5.413 7.910 1.00 98.25 89 VAL A N 1
ATOM 682 C CA . VAL A 1 89 ? -5.866 -5.072 8.002 1.00 98.25 89 VAL A CA 1
ATOM 683 C C . VAL A 1 89 ? -5.073 -5.994 7.090 1.00 98.25 89 VAL A C 1
ATOM 685 O O . VAL A 1 89 ? -5.123 -7.215 7.229 1.00 98.25 89 VAL A O 1
ATOM 688 N N . PHE A 1 90 ? -4.323 -5.401 6.166 1.00 98.62 90 PHE A N 1
ATOM 689 C CA . PHE A 1 90 ? -3.444 -6.111 5.254 1.00 98.62 90 PHE A CA 1
ATOM 690 C C . PHE A 1 90 ? -1.988 -5.710 5.452 1.00 98.62 90 PHE A C 1
ATOM 692 O O . PHE A 1 90 ? -1.669 -4.531 5.620 1.00 98.62 90 PHE A O 1
ATOM 699 N N . ALA A 1 91 ? -1.102 -6.697 5.357 1.00 98.62 91 ALA A N 1
ATOM 700 C CA . ALA A 1 91 ? 0.340 -6.503 5.412 1.00 98.62 91 ALA A CA 1
ATOM 701 C C . ALA A 1 91 ? 1.026 -7.184 4.225 1.00 98.62 91 ALA A C 1
ATOM 703 O O . ALA A 1 91 ? 0.654 -8.290 3.818 1.00 98.62 91 ALA A O 1
ATOM 704 N N . VAL A 1 92 ? 2.037 -6.521 3.669 1.00 98.69 92 VAL A N 1
ATOM 705 C CA . VAL A 1 92 ? 2.917 -7.079 2.639 1.00 98.69 92 VAL A CA 1
ATOM 706 C C . VAL A 1 92 ? 4.318 -6.500 2.786 1.00 98.69 92 VAL A C 1
ATOM 708 O O . VAL A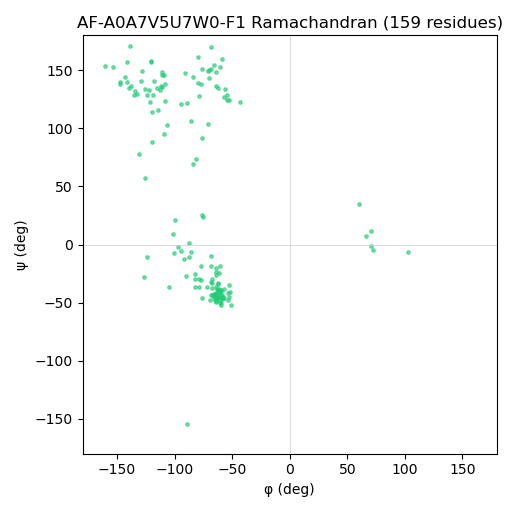 1 92 ? 4.475 -5.299 2.958 1.00 98.69 92 VAL A O 1
ATOM 711 N N . ASP A 1 93 ? 5.345 -7.331 2.644 1.00 98.38 93 ASP A N 1
ATOM 712 C CA . ASP A 1 93 ? 6.735 -6.869 2.614 1.00 98.38 93 ASP A CA 1
ATOM 713 C C . ASP A 1 93 ? 7.108 -6.407 1.194 1.00 98.38 93 ASP A C 1
ATOM 715 O O . ASP A 1 93 ? 7.839 -7.070 0.449 1.00 98.38 93 ASP A O 1
ATOM 719 N N . ALA A 1 94 ? 6.516 -5.285 0.776 1.00 98.50 94 ALA A N 1
ATOM 720 C CA . ALA A 1 94 ? 6.735 -4.698 -0.541 1.00 98.50 94 ALA A CA 1
ATOM 721 C C . ALA A 1 94 ? 8.166 -4.169 -0.699 1.00 98.50 94 ALA A C 1
ATOM 723 O O . ALA A 1 94 ? 8.693 -4.197 -1.813 1.00 98.50 94 ALA A O 1
ATOM 724 N N . SER A 1 95 ? 8.804 -3.733 0.391 1.00 98.06 95 SER A N 1
ATOM 725 C CA . SER A 1 95 ? 10.212 -3.322 0.408 1.00 98.06 95 SER A CA 1
ATOM 726 C C . SER A 1 95 ? 11.137 -4.453 -0.022 1.00 98.06 95 SER A C 1
ATOM 728 O O . SER A 1 95 ? 11.908 -4.285 -0.972 1.00 98.06 95 SER A O 1
ATOM 730 N N . ARG A 1 96 ? 11.020 -5.638 0.590 1.00 98.19 96 ARG A N 1
ATOM 731 C CA . ARG A 1 96 ? 11.808 -6.810 0.187 1.00 98.19 96 ARG A CA 1
ATOM 732 C C . ARG A 1 96 ? 11.532 -7.208 -1.258 1.00 98.19 96 ARG A C 1
ATOM 734 O O . ARG A 1 96 ? 12.479 -7.417 -2.012 1.00 98.19 96 ARG A O 1
ATOM 741 N N . ILE A 1 97 ? 10.261 -7.252 -1.670 1.00 98.44 97 ILE A N 1
ATOM 742 C CA . ILE A 1 97 ? 9.877 -7.586 -3.054 1.00 98.44 97 ILE A CA 1
ATOM 743 C C . ILE A 1 97 ? 10.515 -6.605 -4.049 1.00 98.44 97 ILE A C 1
ATOM 745 O O . ILE A 1 97 ? 11.053 -7.018 -5.076 1.00 98.44 97 ILE A O 1
ATOM 749 N N . ALA A 1 98 ? 10.490 -5.306 -3.748 1.00 97.69 98 ALA A N 1
ATOM 750 C CA . ALA A 1 98 ? 11.089 -4.281 -4.594 1.00 97.69 98 ALA A CA 1
ATOM 751 C C . ALA A 1 98 ? 12.616 -4.422 -4.681 1.00 97.69 98 ALA A C 1
ATOM 753 O O . ALA A 1 98 ? 13.180 -4.324 -5.771 1.00 97.69 98 ALA A O 1
ATOM 754 N N . ILE A 1 99 ? 13.289 -4.692 -3.561 1.00 97.69 99 ILE A N 1
ATOM 755 C CA . ILE A 1 99 ? 14.741 -4.899 -3.529 1.00 97.69 99 ILE A CA 1
ATOM 756 C C . ILE A 1 99 ? 15.128 -6.143 -4.335 1.00 97.69 99 ILE A C 1
ATOM 758 O O . ILE A 1 99 ? 16.041 -6.070 -5.155 1.00 97.69 99 ILE A O 1
ATOM 762 N N . GLU A 1 100 ? 14.411 -7.255 -4.173 1.00 97.19 100 GLU A N 1
ATOM 763 C CA . GLU A 1 100 ? 14.637 -8.488 -4.939 1.00 97.19 100 GLU A CA 1
ATOM 764 C C . GLU A 1 100 ? 14.419 -8.282 -6.448 1.00 97.19 100 GLU A C 1
ATOM 766 O O . GLU A 1 100 ? 15.164 -8.826 -7.263 1.00 97.19 100 GLU A O 1
ATOM 771 N N . ALA A 1 101 ? 13.416 -7.487 -6.834 1.00 95.19 101 ALA A N 1
ATOM 772 C CA . ALA A 1 101 ? 13.068 -7.261 -8.235 1.00 95.19 101 ALA A CA 1
ATOM 773 C C . ALA A 1 101 ? 13.929 -6.188 -8.924 1.00 95.19 101 ALA A C 1
ATOM 775 O O . ALA A 1 101 ? 14.216 -6.298 -10.117 1.00 95.19 101 ALA A O 1
ATOM 776 N N . PHE A 1 102 ? 14.308 -5.128 -8.205 1.00 94.19 102 PHE A N 1
ATOM 777 C CA . PHE A 1 102 ? 14.884 -3.910 -8.787 1.00 94.19 102 PHE A CA 1
ATOM 778 C C . PHE A 1 102 ? 16.257 -3.532 -8.224 1.00 94.19 102 PHE A C 1
ATOM 780 O O . PHE A 1 102 ? 16.878 -2.603 -8.743 1.00 94.19 102 PHE A O 1
ATOM 787 N N . GLY A 1 103 ? 16.709 -4.176 -7.145 1.00 94.31 103 GLY A N 1
ATOM 788 C CA . GLY A 1 103 ? 17.900 -3.776 -6.388 1.00 94.31 103 GLY A CA 1
ATOM 789 C C . GLY A 1 103 ? 17.724 -2.481 -5.587 1.00 94.31 103 GLY A C 1
ATOM 790 O O . GLY A 1 103 ? 18.707 -1.909 -5.127 1.00 94.31 103 GLY A O 1
ATOM 791 N N . ARG A 1 104 ? 16.489 -1.980 -5.461 1.00 94.00 104 ARG A N 1
ATOM 792 C CA . ARG A 1 104 ? 16.149 -0.732 -4.765 1.00 94.00 104 ARG A CA 1
ATOM 793 C C . ARG A 1 104 ? 14.720 -0.768 -4.243 1.00 94.00 104 ARG A C 1
ATOM 795 O O . ARG A 1 104 ? 13.848 -1.395 -4.838 1.00 94.00 104 ARG A O 1
ATOM 802 N N . GLU A 1 105 ? 14.478 -0.026 -3.177 1.00 92.44 105 GLU A N 1
ATOM 803 C CA . GLU A 1 105 ? 13.195 0.029 -2.482 1.00 92.44 105 GLU A CA 1
ATOM 804 C C . GLU A 1 105 ? 12.202 0.972 -3.187 1.00 92.44 105 GLU A C 1
ATOM 806 O O . GLU A 1 105 ? 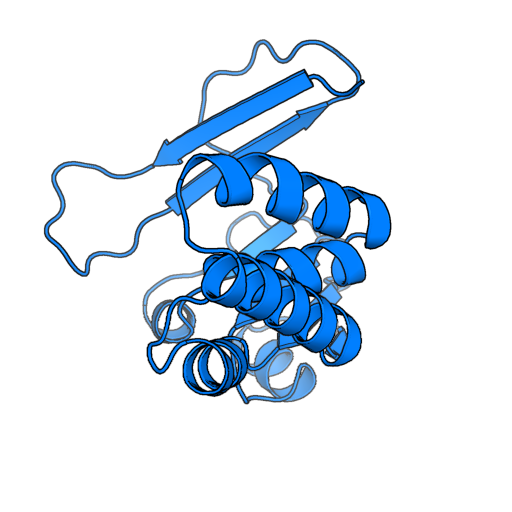11.944 2.091 -2.757 1.00 92.44 105 GLU A O 1
ATOM 811 N N . ILE A 1 106 ? 11.669 0.539 -4.334 1.00 93.44 106 ILE A N 1
ATOM 812 C CA . ILE A 1 106 ? 10.565 1.221 -5.029 1.00 93.44 106 ILE A CA 1
ATOM 813 C C . ILE A 1 106 ? 9.304 0.373 -4.898 1.00 93.44 106 ILE A C 1
ATOM 815 O O . ILE A 1 106 ? 9.067 -0.547 -5.683 1.00 93.44 106 ILE A O 1
ATOM 819 N N . THR A 1 107 ? 8.489 0.694 -3.900 1.00 96.12 107 THR A N 1
ATOM 820 C CA . THR A 1 107 ? 7.381 -0.157 -3.443 1.00 96.12 107 THR A CA 1
ATOM 821 C C . THR A 1 107 ? 6.069 0.072 -4.190 1.00 96.12 107 THR A C 1
ATOM 823 O O . THR A 1 107 ? 5.176 -0.764 -4.094 1.00 96.12 107 THR A O 1
ATOM 826 N N . ASN A 1 108 ? 5.956 1.131 -5.003 1.00 95.44 108 ASN A N 1
ATOM 827 C CA . ASN A 1 108 ? 4.719 1.517 -5.699 1.00 95.44 108 ASN A CA 1
ATOM 828 C C . ASN A 1 108 ? 4.067 0.364 -6.484 1.00 95.44 108 ASN A C 1
ATOM 830 O O . ASN A 1 108 ? 2.881 0.088 -6.319 1.00 95.44 108 ASN A O 1
ATOM 834 N N . THR A 1 109 ? 4.836 -0.316 -7.339 1.00 96.38 109 THR A N 1
ATOM 835 C CA . THR A 1 109 ? 4.318 -1.402 -8.186 1.00 96.38 109 THR A CA 1
ATOM 836 C C . THR A 1 109 ? 3.936 -2.655 -7.378 1.00 96.38 109 THR A C 1
ATOM 838 O O . THR A 1 109 ? 2.824 -3.149 -7.575 1.00 96.38 109 THR A O 1
ATOM 841 N N . PRO A 1 110 ? 4.778 -3.167 -6.451 1.00 98.00 110 PRO A N 1
ATOM 842 C CA . PRO A 1 110 ? 4.349 -4.209 -5.515 1.00 98.00 110 PRO A CA 1
ATOM 843 C C . PRO A 1 110 ? 3.076 -3.830 -4.736 1.00 98.00 110 PRO A C 1
ATOM 845 O O . PRO A 1 110 ? 2.117 -4.599 -4.695 1.00 98.00 110 PRO A O 1
ATOM 848 N N . MET A 1 111 ? 3.015 -2.618 -4.178 1.00 98.12 111 MET A N 1
ATOM 849 C CA . MET A 1 111 ? 1.864 -2.156 -3.393 1.00 98.12 111 MET A CA 1
ATOM 850 C C . MET A 1 111 ? 0.580 -2.093 -4.220 1.00 98.12 111 MET A C 1
ATOM 852 O O . MET A 1 111 ? -0.486 -2.410 -3.701 1.00 98.12 111 MET A O 1
ATOM 856 N N . LEU A 1 112 ? 0.665 -1.771 -5.514 1.00 97.06 112 LEU A N 1
ATOM 857 C CA . LEU A 1 112 ? -0.481 -1.836 -6.423 1.00 97.06 112 LEU A CA 1
ATOM 858 C C . LEU A 1 112 ? -1.018 -3.270 -6.584 1.00 97.06 112 LEU A C 1
ATOM 860 O O . LEU A 1 112 ? -2.232 -3.470 -6.629 1.00 97.06 112 LEU A O 1
ATOM 864 N N . GLY A 1 113 ? -0.132 -4.268 -6.632 1.00 97.94 113 GLY A N 1
ATOM 865 C CA . GLY A 1 113 ? -0.513 -5.682 -6.655 1.00 97.94 113 GLY A CA 1
ATOM 866 C C . GLY A 1 113 ? -1.232 -6.103 -5.375 1.00 97.94 113 GLY A C 1
ATOM 867 O O . GLY A 1 113 ? -2.336 -6.647 -5.428 1.00 97.94 113 GLY A O 1
ATOM 868 N N . ALA A 1 114 ? -0.660 -5.770 -4.218 1.00 98.44 114 ALA A N 1
ATOM 869 C CA . ALA A 1 114 ? -1.288 -6.030 -2.925 1.00 98.44 114 ALA A CA 1
ATOM 870 C C . ALA A 1 114 ? -2.639 -5.302 -2.774 1.00 98.44 114 ALA A C 1
ATOM 872 O O . ALA A 1 114 ? -3.614 -5.896 -2.314 1.00 98.44 114 ALA A O 1
ATOM 873 N N . PHE A 1 115 ? -2.741 -4.052 -3.235 1.00 97.94 115 PHE A N 1
ATOM 874 C CA . PHE A 1 115 ? -3.981 -3.272 -3.230 1.00 97.94 115 PHE A CA 1
ATOM 875 C C . PHE A 1 115 ? -5.083 -3.926 -4.067 1.00 97.94 115 PHE A C 1
ATOM 877 O O . PHE A 1 115 ? -6.242 -3.955 -3.653 1.00 97.94 115 PHE A O 1
ATOM 884 N N . ALA A 1 116 ? -4.737 -4.488 -5.225 1.00 97.19 116 ALA A N 1
ATOM 885 C CA . ALA A 1 116 ? -5.695 -5.184 -6.075 1.00 97.19 116 ALA A CA 1
ATOM 886 C C . ALA A 1 116 ? -6.271 -6.428 -5.391 1.00 97.19 116 ALA A C 1
ATOM 888 O O . ALA A 1 116 ? -7.478 -6.661 -5.451 1.00 97.19 116 ALA A O 1
ATOM 889 N N . LYS A 1 117 ? -5.426 -7.200 -4.696 1.00 97.50 117 LYS A N 1
ATOM 890 C CA . LYS A 1 117 ? -5.867 -8.355 -3.905 1.00 97.50 117 LYS A CA 1
ATOM 891 C C . LYS A 1 117 ? -6.729 -7.928 -2.722 1.00 97.50 117 LYS A C 1
ATOM 893 O O . LYS A 1 117 ? -7.791 -8.508 -2.518 1.00 97.50 117 LYS A O 1
ATOM 898 N N . ALA A 1 118 ? -6.281 -6.920 -1.973 1.00 97.31 118 ALA A N 1
ATOM 899 C CA . ALA A 1 118 ? -6.979 -6.427 -0.794 1.00 97.31 118 ALA A CA 1
ATOM 900 C C . ALA A 1 118 ? -8.355 -5.861 -1.166 1.00 97.31 118 ALA A C 1
ATOM 902 O O . ALA A 1 118 ? -9.351 -6.175 -0.535 1.00 97.31 118 ALA A O 1
ATOM 903 N N . THR A 1 119 ? -8.465 -5.054 -2.213 1.00 95.44 119 THR A N 1
ATOM 904 C CA . THR A 1 119 ? -9.737 -4.383 -2.520 1.00 95.44 119 THR A CA 1
ATOM 905 C C . THR A 1 119 ? -10.653 -5.175 -3.444 1.00 95.44 119 THR A C 1
ATOM 907 O O . THR A 1 119 ? -11.864 -4.980 -3.404 1.00 95.44 119 THR A O 1
ATOM 910 N N . GLY A 1 120 ? -10.102 -6.038 -4.303 1.00 94.12 120 GLY A N 1
ATOM 911 C CA . GLY A 1 120 ? -10.865 -6.731 -5.343 1.00 94.12 120 GLY A CA 1
ATOM 912 C C . GLY A 1 120 ? -11.436 -5.807 -6.427 1.00 94.12 120 GLY A C 1
ATOM 913 O O . GLY A 1 120 ? -12.196 -6.272 -7.273 1.00 94.12 120 GLY A O 1
ATOM 914 N N . ILE A 1 121 ? -11.082 -4.514 -6.428 1.00 91.00 121 ILE A N 1
ATOM 915 C CA . ILE A 1 121 ? -11.624 -3.515 -7.367 1.00 91.00 121 ILE A CA 1
ATOM 916 C C . ILE A 1 121 ? -11.135 -3.779 -8.798 1.00 91.00 121 ILE A C 1
ATOM 918 O O . ILE A 1 121 ? -11.856 -3.520 -9.762 1.00 91.00 121 ILE A O 1
ATOM 922 N N . PHE A 1 122 ? -9.919 -4.313 -8.945 1.00 88.12 122 PHE A N 1
ATOM 923 C CA . PHE A 1 122 ? -9.278 -4.531 -10.238 1.00 88.12 122 PHE A CA 1
ATOM 924 C C . PHE A 1 122 ? -8.834 -5.989 -10.409 1.00 88.12 122 PHE A C 1
ATOM 926 O O . PHE A 1 122 ? -8.182 -6.534 -9.514 1.00 88.12 122 PHE A O 1
ATOM 933 N N . PRO A 1 123 ? -9.104 -6.620 -11.568 1.00 94.06 123 PRO A N 1
ATOM 934 C CA . PRO A 1 123 ? -8.499 -7.901 -11.905 1.00 94.06 123 PRO A CA 1
ATOM 935 C C . PRO A 1 123 ? -6.979 -7.764 -12.043 1.00 94.06 123 PRO A C 1
ATOM 937 O O . PRO A 1 123 ? -6.491 -6.842 -12.702 1.00 94.06 123 PRO A O 1
ATOM 940 N N . LEU A 1 124 ? -6.232 -8.724 -11.488 1.00 95.81 124 LEU A N 1
ATOM 941 C CA . LEU A 1 124 ? -4.768 -8.765 -11.585 1.00 95.81 124 LEU A CA 1
ATOM 942 C C . LEU A 1 124 ? -4.286 -8.674 -13.042 1.00 95.81 124 LEU A C 1
ATOM 944 O O . LEU A 1 124 ? -3.403 -7.882 -13.358 1.00 95.81 124 LEU A O 1
ATOM 948 N N . GLU A 1 125 ? -4.914 -9.429 -13.944 1.00 96.50 125 GLU A N 1
ATOM 949 C CA . GLU A 1 125 ? -4.539 -9.468 -15.364 1.00 96.50 125 GLU A CA 1
ATOM 950 C C . GLU A 1 125 ? -4.695 -8.115 -16.068 1.00 96.50 125 GLU A C 1
ATOM 952 O O . GLU A 1 125 ? -3.896 -7.755 -16.941 1.00 96.50 125 GLU A O 1
ATOM 957 N N . SER A 1 126 ? -5.700 -7.328 -15.668 1.00 94.88 126 SER A N 1
ATOM 958 C CA . SER A 1 126 ? -5.884 -5.969 -16.176 1.00 94.88 126 SER A CA 1
ATOM 959 C C . SER A 1 126 ? -4.728 -5.069 -15.741 1.00 94.88 126 SER A C 1
ATOM 961 O O . SER A 1 126 ? -4.159 -4.367 -16.576 1.00 94.88 126 SER A O 1
ATOM 963 N N . LEU A 1 127 ? -4.308 -5.154 -14.474 1.00 94.56 127 LEU A N 1
ATOM 964 C CA . LEU A 1 127 ? -3.167 -4.391 -13.963 1.00 94.56 127 LEU A CA 1
ATOM 965 C C . LEU A 1 127 ? -1.848 -4.800 -14.620 1.00 94.56 127 LEU A C 1
ATOM 967 O O . LEU A 1 127 ? -1.070 -3.935 -15.014 1.00 94.56 127 LEU A O 1
ATOM 971 N N . VAL A 1 128 ? -1.606 -6.099 -14.803 1.00 97.19 128 VAL A N 1
ATOM 972 C CA . VAL A 1 128 ? -0.419 -6.606 -15.511 1.00 97.19 128 VAL A CA 1
ATOM 973 C C . VAL A 1 128 ? -0.363 -6.058 -16.940 1.00 97.19 128 VAL A C 1
ATOM 975 O O . VAL A 1 128 ? 0.676 -5.560 -17.387 1.00 97.19 128 VAL A O 1
ATOM 978 N N . SER A 1 129 ? -1.492 -6.098 -17.649 1.00 96.94 129 SER A N 1
ATOM 979 C CA . SER A 1 129 ? -1.607 -5.565 -19.010 1.00 96.94 129 SER A CA 1
ATOM 980 C C . SER A 1 129 ? -1.359 -4.053 -19.061 1.00 96.94 129 SER A C 1
ATOM 982 O O . SER A 1 129 ? -0.693 -3.556 -19.975 1.00 96.94 129 SER A O 1
ATOM 984 N N . ASP A 1 130 ? -1.854 -3.313 -18.069 1.00 94.81 130 ASP A N 1
ATOM 985 C CA . ASP A 1 130 ? -1.667 -1.868 -17.950 1.00 94.81 130 ASP A CA 1
ATOM 986 C C . ASP A 1 130 ? -0.217 -1.492 -17.638 1.00 94.81 130 ASP A C 1
ATOM 988 O O . ASP A 1 130 ? 0.326 -0.601 -18.297 1.00 94.81 130 ASP A O 1
ATOM 992 N N . VAL A 1 131 ? 0.443 -2.203 -16.719 1.00 95.62 131 VAL A N 1
ATOM 993 C CA . VAL A 1 131 ? 1.868 -2.012 -16.405 1.00 95.62 131 VAL A CA 1
ATOM 994 C C . VAL A 1 131 ? 2.720 -2.247 -17.647 1.00 95.62 131 VAL A C 1
ATOM 996 O O . VAL A 1 131 ? 3.506 -1.371 -18.017 1.00 95.62 131 VAL A O 1
ATOM 999 N N . ARG A 1 132 ? 2.518 -3.363 -18.361 1.00 97.38 132 ARG A N 1
ATOM 1000 C CA . ARG A 1 132 ? 3.242 -3.642 -19.614 1.00 97.38 132 ARG A CA 1
ATOM 1001 C C . ARG A 1 132 ? 3.039 -2.539 -20.647 1.00 97.38 132 ARG A C 1
ATOM 1003 O O . ARG A 1 132 ? 4.006 -2.050 -21.229 1.00 97.38 132 ARG A O 1
ATOM 1010 N N . ARG A 1 133 ? 1.794 -2.096 -20.844 1.00 96.88 133 ARG A N 1
ATOM 1011 C CA . ARG A 1 133 ? 1.452 -1.058 -21.828 1.00 96.88 133 ARG A CA 1
ATOM 1012 C C . ARG A 1 133 ? 2.023 0.313 -21.468 1.00 96.88 133 ARG A C 1
ATOM 1014 O O . ARG A 1 133 ? 2.494 1.021 -22.358 1.00 96.88 133 ARG A O 1
ATOM 1021 N N . GLN A 1 134 ? 1.934 0.731 -20.207 1.00 94.38 134 GLN A N 1
ATOM 1022 C CA . GLN A 1 134 ? 2.393 2.055 -19.787 1.00 94.38 134 GLN A CA 1
ATOM 1023 C C . GLN A 1 134 ? 3.915 2.122 -19.690 1.00 94.38 134 GLN A C 1
ATOM 1025 O O . GLN A 1 134 ? 4.519 3.076 -20.185 1.00 94.38 134 GLN A O 1
ATOM 1030 N N . PHE A 1 135 ? 4.538 1.119 -19.071 1.00 95.38 135 PHE A N 1
ATOM 1031 C CA . PHE A 1 135 ? 5.975 1.130 -18.824 1.00 95.38 135 PHE A CA 1
ATOM 1032 C C . PHE A 1 135 ? 6.768 0.672 -20.045 1.00 95.38 135 PHE A C 1
ATOM 1034 O O . PHE A 1 135 ? 7.844 1.213 -20.273 1.00 95.38 135 PHE A O 1
ATOM 1041 N N . GLY A 1 136 ? 6.224 -0.200 -20.900 1.00 95.06 136 GLY A N 1
ATOM 1042 C CA . GLY A 1 136 ? 6.870 -0.611 -22.155 1.00 95.06 136 GLY A CA 1
ATOM 1043 C C . GLY A 1 136 ? 7.127 0.532 -23.141 1.00 95.06 136 GLY A C 1
ATOM 1044 O O . GLY A 1 136 ? 7.988 0.417 -24.005 1.00 95.06 136 GLY A O 1
ATOM 1045 N N . LYS A 1 137 ? 6.441 1.673 -22.987 1.00 94.50 137 LYS A N 1
ATOM 1046 C CA . LYS A 1 137 ? 6.713 2.895 -23.766 1.00 94.50 137 LYS A CA 1
ATOM 1047 C C . LYS A 1 137 ? 7.943 3.671 -23.286 1.00 94.50 137 LYS A C 1
ATOM 1049 O O . LYS A 1 137 ? 8.408 4.552 -24.000 1.00 94.50 137 LYS A O 1
ATOM 1054 N N . LYS A 1 138 ? 8.402 3.425 -22.056 1.00 94.31 138 LYS A N 1
ATOM 1055 C CA . LYS A 1 138 ? 9.376 4.271 -21.344 1.00 94.31 138 LYS A CA 1
ATOM 1056 C C . LYS A 1 138 ? 10.591 3.502 -20.829 1.00 94.31 138 LYS A C 1
ATOM 1058 O O . LYS A 1 138 ? 11.647 4.096 -20.650 1.00 94.31 138 LYS A O 1
ATOM 1063 N N . LEU A 1 139 ? 10.431 2.215 -20.542 1.00 94.75 139 LEU A N 1
ATOM 1064 C CA . LEU A 1 139 ? 11.412 1.373 -19.871 1.00 94.75 139 LEU A CA 1
ATOM 1065 C C . LEU A 1 139 ? 11.799 0.194 -20.761 1.00 94.75 139 LEU A C 1
ATOM 1067 O O . LEU A 1 139 ? 11.044 -0.231 -21.634 1.00 94.75 139 LEU A O 1
ATOM 1071 N N . ARG A 1 140 ? 12.986 -0.357 -20.503 1.00 96.38 140 ARG A N 1
ATOM 1072 C CA . ARG A 1 140 ? 13.456 -1.575 -21.164 1.00 96.38 140 ARG A CA 1
ATOM 1073 C C . ARG A 1 140 ? 12.572 -2.782 -20.810 1.00 96.38 140 ARG A C 1
ATOM 1075 O O . ARG A 1 140 ? 12.110 -2.844 -19.667 1.00 96.38 140 ARG A O 1
ATOM 1082 N N . PRO A 1 141 ? 12.409 -3.767 -21.716 1.00 96.50 141 PRO A N 1
ATOM 1083 C CA . PRO A 1 141 ? 11.567 -4.943 -21.484 1.00 96.50 141 PRO A CA 1
ATOM 1084 C C . PRO A 1 141 ? 11.865 -5.676 -20.171 1.00 96.50 141 PRO A C 1
ATOM 1086 O O . PRO A 1 141 ? 10.945 -6.032 -19.444 1.00 96.50 141 PRO A O 1
ATOM 1089 N N . GLU A 1 142 ? 13.141 -5.819 -19.808 1.00 96.56 142 GLU A N 1
ATOM 1090 C CA . GLU A 1 142 ? 13.535 -6.525 -18.581 1.00 96.56 142 GLU A CA 1
ATOM 1091 C C . GLU A 1 142 ? 13.033 -5.811 -17.314 1.00 96.56 142 GLU A C 1
ATOM 1093 O O . GLU A 1 142 ? 12.618 -6.455 -16.354 1.00 96.56 142 GLU A O 1
ATOM 1098 N N . ILE A 1 143 ? 13.020 -4.473 -17.321 1.00 95.75 143 ILE A N 1
ATOM 1099 C CA . ILE A 1 143 ? 12.527 -3.657 -16.200 1.00 95.75 143 ILE A CA 1
ATOM 1100 C C . ILE A 1 143 ? 11.000 -3.745 -16.109 1.00 95.75 143 ILE A C 1
ATOM 1102 O O . ILE A 1 143 ? 10.440 -3.756 -15.012 1.00 95.75 143 ILE A O 1
ATOM 1106 N N . VAL A 1 144 ? 10.319 -3.806 -17.254 1.00 97.44 144 VAL A N 1
ATOM 1107 C CA . VAL A 1 144 ? 8.862 -3.968 -17.312 1.00 97.44 144 VAL A CA 1
ATOM 1108 C C . VAL A 1 144 ? 8.457 -5.317 -16.729 1.00 97.44 144 VAL A C 1
ATOM 1110 O O . VAL A 1 144 ? 7.599 -5.360 -15.852 1.00 97.44 144 VAL A O 1
ATOM 1113 N N . GLU A 1 145 ? 9.106 -6.404 -17.141 1.00 97.56 145 GLU A N 1
ATOM 1114 C CA . GLU A 1 145 ? 8.795 -7.737 -16.615 1.00 97.56 145 GLU A CA 1
ATOM 1115 C C . GLU A 1 145 ? 9.181 -7.885 -15.138 1.00 97.56 145 GLU A C 1
ATOM 1117 O O . GLU A 1 145 ? 8.444 -8.514 -14.381 1.00 97.56 145 GLU A O 1
ATOM 1122 N N . ALA A 1 146 ?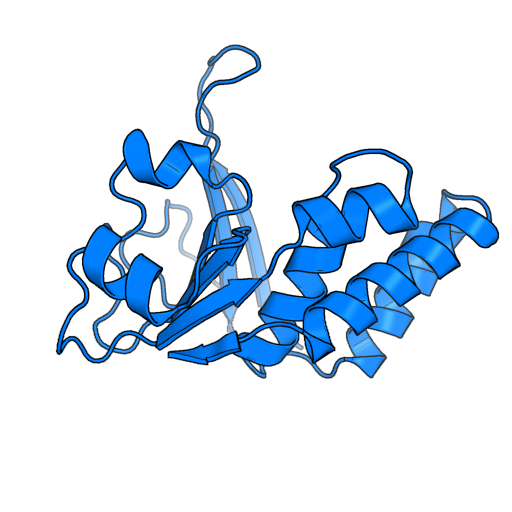 10.252 -7.229 -14.675 1.00 97.62 146 ALA A N 1
ATOM 1123 C CA . ALA A 1 146 ? 10.543 -7.144 -13.243 1.00 97.62 146 ALA A CA 1
ATOM 1124 C C . ALA A 1 146 ? 9.401 -6.458 -12.468 1.00 97.62 146 ALA A C 1
ATOM 1126 O O . ALA A 1 146 ? 9.029 -6.912 -11.389 1.00 97.62 146 ALA A O 1
ATOM 1127 N N . ASN A 1 147 ? 8.805 -5.395 -13.027 1.00 98.06 147 ASN A N 1
ATOM 1128 C CA . ASN A 1 147 ? 7.654 -4.715 -12.423 1.00 98.06 147 ASN A CA 1
ATOM 1129 C C . ASN A 1 147 ? 6.418 -5.618 -12.381 1.00 98.06 147 ASN A C 1
ATOM 1131 O O . ASN A 1 147 ? 5.743 -5.674 -11.357 1.00 98.06 147 ASN A O 1
ATOM 1135 N N . VAL A 1 148 ? 6.148 -6.349 -13.463 1.00 98.12 148 VAL A N 1
ATOM 1136 C CA . VAL A 1 148 ? 5.051 -7.325 -13.523 1.00 98.12 148 VAL A CA 1
ATOM 1137 C C . VAL A 1 148 ? 5.235 -8.417 -12.472 1.00 98.12 148 VAL A C 1
ATOM 1139 O O . VAL A 1 148 ? 4.310 -8.685 -11.710 1.00 98.12 148 VAL A O 1
ATOM 1142 N N . LYS A 1 149 ? 6.436 -8.997 -12.372 1.00 98.12 149 LYS A N 1
ATOM 1143 C CA . LYS A 1 149 ? 6.736 -10.036 -11.383 1.00 98.12 149 LYS A CA 1
ATOM 1144 C C . LYS A 1 149 ? 6.574 -9.520 -9.953 1.00 98.12 149 LYS A C 1
ATOM 1146 O O . LYS A 1 149 ? 5.957 -10.192 -9.137 1.00 98.12 149 LYS A O 1
ATOM 1151 N N . ALA A 1 150 ? 7.084 -8.324 -9.662 1.00 98.44 150 ALA A N 1
ATOM 1152 C CA . ALA A 1 150 ? 6.958 -7.704 -8.345 1.00 98.44 150 ALA A CA 1
ATOM 1153 C C . ALA A 1 150 ? 5.487 -7.440 -7.968 1.00 98.44 150 ALA A C 1
ATOM 1155 O O . ALA A 1 150 ? 5.081 -7.686 -6.834 1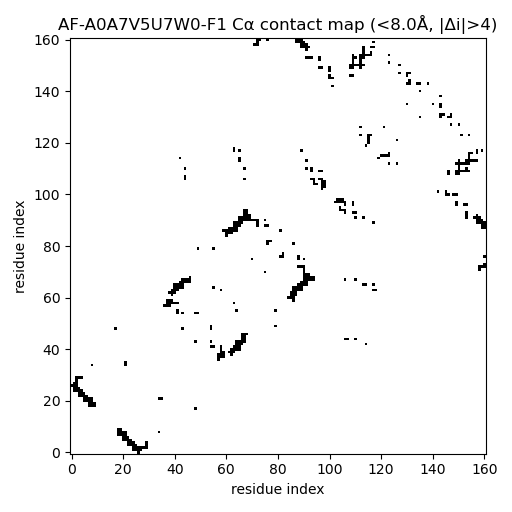.00 98.44 150 ALA A O 1
ATOM 1156 N N . LEU A 1 151 ? 4.679 -6.988 -8.934 1.00 98.38 151 LEU A N 1
ATOM 1157 C CA . LEU A 1 151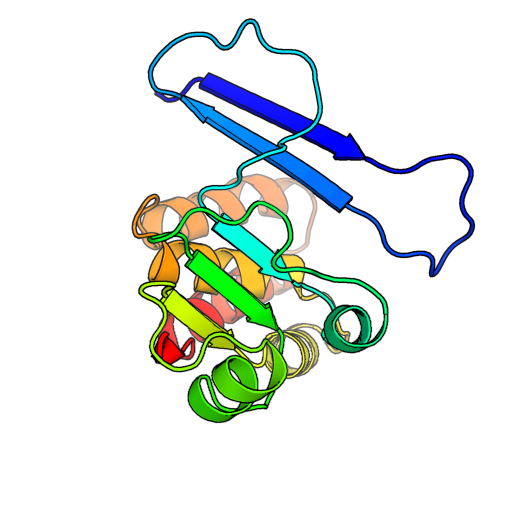 ? 3.236 -6.799 -8.775 1.00 98.38 151 LEU A CA 1
ATOM 1158 C C . LEU A 1 151 ? 2.534 -8.123 -8.444 1.00 98.38 151 LEU A C 1
ATOM 1160 O O . LEU A 1 151 ? 1.773 -8.189 -7.482 1.00 98.38 151 LEU A O 1
ATOM 1164 N N . GLN A 1 15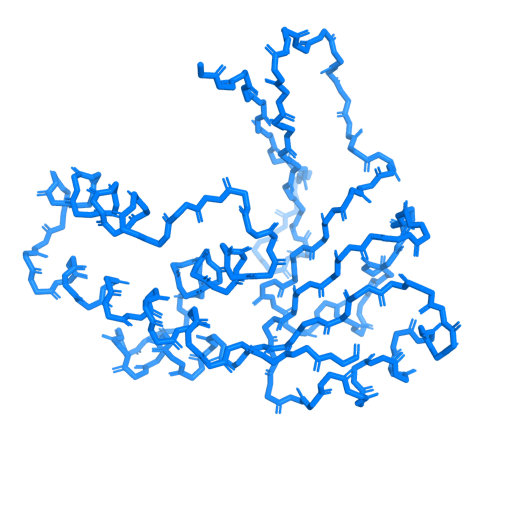2 ? 2.795 -9.175 -9.222 1.00 98.50 152 GLN A N 1
ATOM 1165 C CA . GLN A 1 152 ? 2.190 -10.496 -9.025 1.00 98.50 152 GLN A CA 1
ATOM 1166 C C . GLN A 1 152 ? 2.601 -11.114 -7.686 1.00 98.50 152 GLN A C 1
ATOM 1168 O O . GLN A 1 152 ? 1.746 -11.563 -6.929 1.00 98.50 152 GLN A O 1
ATOM 1173 N N . GLN A 1 153 ? 3.889 -11.054 -7.346 1.00 98.50 153 GLN A N 1
ATOM 1174 C CA . GLN A 1 153 ? 4.404 -11.571 -6.080 1.00 98.50 153 GLN A CA 1
ATOM 1175 C C . GLN A 1 153 ? 3.729 -10.892 -4.883 1.00 98.50 153 GLN A C 1
ATOM 1177 O O . GLN A 1 153 ? 3.314 -11.576 -3.954 1.00 98.50 153 GLN A O 1
ATOM 1182 N N . ALA A 1 154 ? 3.557 -9.568 -4.917 1.00 98.50 154 ALA A N 1
ATOM 1183 C CA . ALA A 1 154 ? 2.866 -8.844 -3.853 1.00 98.50 154 ALA A CA 1
ATOM 1184 C C . ALA A 1 154 ? 1.364 -9.166 -3.779 1.00 98.50 154 ALA A C 1
ATOM 1186 O O . ALA A 1 154 ? 0.819 -9.279 -2.682 1.00 98.50 154 ALA A O 1
ATOM 1187 N N . TYR A 1 155 ? 0.703 -9.352 -4.928 1.00 98.56 155 TYR A N 1
ATOM 1188 C CA . TYR A 1 155 ? -0.690 -9.811 -4.993 1.00 98.56 155 TYR A CA 1
ATOM 1189 C C . TYR A 1 155 ? -0.871 -11.183 -4.324 1.00 98.56 155 TYR A C 1
ATOM 1191 O O . TYR A 1 155 ? -1.875 -11.422 -3.655 1.00 98.56 155 TYR A O 1
ATOM 1199 N N . GLU A 1 156 ? 0.093 -12.085 -4.504 1.00 98.31 156 GLU A N 1
ATOM 1200 C CA . GLU A 1 156 ? 0.072 -13.436 -3.935 1.00 98.31 156 GLU A CA 1
ATOM 1201 C C . GLU A 1 156 ? 0.471 -13.468 -2.455 1.00 98.31 156 GLU A C 1
ATOM 1203 O O . GLU A 1 156 ? -0.080 -14.263 -1.695 1.00 98.31 156 GLU A O 1
ATOM 1208 N N . SER A 1 157 ? 1.420 -12.625 -2.039 1.00 97.88 157 SER A N 1
ATOM 1209 C CA . SER A 1 157 ? 2.004 -12.679 -0.696 1.00 97.88 157 SER A CA 1
ATOM 1210 C C . SER A 1 157 ? 1.315 -11.800 0.344 1.00 97.88 157 SER A C 1
ATOM 1212 O O . SER A 1 157 ? 1.650 -11.915 1.521 1.00 97.88 157 SER A O 1
ATOM 1214 N N . VAL A 1 158 ? 0.430 -10.882 -0.060 1.00 98.31 158 VAL A N 1
ATOM 1215 C CA . VAL A 1 158 ? -0.282 -10.014 0.890 1.00 98.31 158 VAL A CA 1
ATOM 1216 C C . VAL A 1 158 ? -1.158 -10.851 1.828 1.00 98.31 158 VAL A C 1
ATOM 1218 O O . VAL A 1 158 ? -1.867 -11.765 1.404 1.00 98.31 158 VAL A O 1
ATOM 1221 N N . GLN A 1 159 ? -1.097 -10.536 3.118 1.00 98.06 159 GLN A N 1
ATOM 1222 C CA . GLN A 1 159 ? -1.799 -11.252 4.182 1.00 98.06 159 GLN A CA 1
ATOM 1223 C C . GLN A 1 159 ? -2.909 -10.382 4.767 1.00 98.06 159 GLN A C 1
ATOM 1225 O O . GLN A 1 159 ? -2.726 -9.174 4.873 1.00 98.06 159 GLN A O 1
ATOM 1230 N N . GLU A 1 160 ? -4.020 -10.994 5.177 1.00 96.81 160 GLU A N 1
ATOM 1231 C CA . GLU A 1 160 ? -5.138 -10.347 5.886 1.00 96.81 160 GLU A CA 1
ATOM 1232 C C . GLU A 1 160 ? -5.189 -10.813 7.351 1.00 96.81 160 GLU A C 1
ATOM 1234 O O . GLU A 1 160 ? -4.882 -11.977 7.631 1.00 96.81 160 GLU A O 1
ATOM 1239 N N . GLY A 1 161 ? -5.596 -9.935 8.278 1.00 87.38 161 GLY A N 1
ATOM 1240 C CA . GLY A 1 161 ? -5.906 -10.293 9.672 1.00 87.38 161 GLY A CA 1
ATOM 1241 C C . GLY A 1 161 ? -6.516 -9.183 10.524 1.00 87.38 161 GLY A C 1
ATOM 1242 O O . GLY A 1 161 ? -7.033 -8.176 9.989 1.00 87.38 161 GLY A O 1
#

Nearest PDB structures (foldseek):
  9bt4-assembly1_F  TM=9.342E-01  e=4.947E-12  Methanosarcina acetivorans C2A
  9bt4-assembly2_E  TM=9.141E-01  e=5.237E-12  Methanosarcina acetivorans C2A
  6cin-assembly1_B  TM=8.840E-01  e=3.892E-09  Moorella thermoacetica ATCC 39073
  6cip-assembly1_B  TM=8.862E-01  e=9.687E-09  Moorella thermoacetica ATCC 39073
  6cip-assembly2_C  TM=8.795E-01  e=9.687E-09  Moorella thermoacetica ATCC 39073